Protein AF-A0A067QP38-F1 (afdb_monomer_lite)

InterPro domains:
  IPR036397 Ribonuclease H superfamily [G3DSA:3.30.420.10] (1-72)

Sequence (75 aa):
PPRSPDLSSQDLYLWGCMEENVCVMEAMDRDDVINSNEVVAAGIVRRQLVFVRGPIRHRYEACVQAGGGHFEHLL

pLDDT: mean 80.12, std 8.3, range [60.88, 93.75]

Organism: Zootermopsis nevadensis (NCBI:txid136037)

Secondary structure (DSSP, 8-state):
-TT-GGG-HIIIIIHHHHHHHHTTS----HHHHHHHHHHHHHHHHHHTHHHHHHHHHHHHHHHHHTTTS--GGG-

Structure (mmCIF, N/CA/C/O backbone):
data_AF-A0A067QP38-F1
#
_entry.id   AF-A0A067QP38-F1
#
loop_
_atom_site.group_PDB
_atom_site.id
_atom_site.type_symbol
_atom_site.label_atom_id
_atom_site.label_alt_id
_atom_site.label_comp_id
_atom_site.label_asym_id
_atom_site.label_entity_id
_atom_site.label_seq_id
_atom_site.pdbx_PDB_ins_code
_atom_site.Cartn_x
_atom_site.Cartn_y
_atom_site.Cartn_z
_atom_site.occupancy
_atom_site.B_iso_or_equiv
_atom_site.auth_seq_id
_atom_site.auth_comp_id
_atom_site.auth_asym_id
_atom_site.auth_atom_id
_atom_site.pdbx_PDB_model_num
ATOM 1 N N . PRO A 1 1 ? -14.732 -1.518 2.237 1.00 69.06 1 PRO A N 1
ATOM 2 C CA . PRO A 1 1 ? -15.892 -0.655 1.904 1.00 69.06 1 PRO A CA 1
ATOM 3 C C . PRO A 1 1 ? -15.650 0.069 0.575 1.00 69.06 1 PRO A C 1
ATOM 5 O O . PRO A 1 1 ? -14.492 0.182 0.171 1.00 69.06 1 PRO A O 1
ATOM 8 N N . PRO A 1 2 ? -16.697 0.544 -0.118 1.00 71.31 2 PRO A N 1
ATOM 9 C CA . PRO A 1 2 ? -16.517 1.468 -1.234 1.00 71.31 2 PRO A CA 1
ATOM 10 C C . PRO A 1 2 ? -15.716 2.693 -0.763 1.00 71.31 2 PRO A C 1
ATOM 12 O O . PRO A 1 2 ? -16.041 3.248 0.285 1.00 71.31 2 PRO A O 1
ATOM 15 N N . ARG A 1 3 ? -14.701 3.119 -1.531 1.00 74.88 3 ARG A N 1
ATOM 16 C CA . ARG A 1 3 ? -13.778 4.227 -1.187 1.00 74.88 3 ARG A CA 1
ATOM 17 C C . ARG A 1 3 ? -12.890 3.984 0.048 1.00 74.88 3 ARG A C 1
ATOM 19 O O . ARG A 1 3 ? -12.651 4.906 0.816 1.00 74.88 3 ARG A O 1
ATOM 26 N N . SER A 1 4 ? -12.388 2.764 0.242 1.00 81.12 4 SER A N 1
ATOM 27 C CA . SER A 1 4 ? -11.437 2.449 1.325 1.00 81.12 4 SER A CA 1
ATOM 28 C C . SER A 1 4 ? -10.098 1.934 0.787 1.00 81.12 4 SER A C 1
ATOM 30 O O . SER A 1 4 ? -9.812 0.742 0.935 1.00 81.12 4 SER A O 1
ATOM 32 N N . PRO A 1 5 ? -9.283 2.803 0.159 1.00 80.00 5 PRO A N 1
ATOM 33 C CA . PRO A 1 5 ? -7.949 2.427 -0.316 1.00 80.00 5 PRO A CA 1
ATOM 34 C C . PRO A 1 5 ? -7.053 1.927 0.832 1.00 80.00 5 PRO A C 1
ATOM 36 O O . PRO A 1 5 ? -6.289 0.987 0.649 1.00 80.00 5 PRO A O 1
ATOM 39 N N . ASP A 1 6 ? -7.255 2.429 2.056 1.00 79.31 6 ASP A N 1
ATOM 40 C CA . ASP A 1 6 ? -6.541 2.008 3.272 1.00 79.31 6 ASP A CA 1
ATOM 41 C C . ASP A 1 6 ? -6.733 0.542 3.680 1.00 79.31 6 ASP A C 1
ATOM 43 O O . ASP A 1 6 ? -6.026 0.049 4.559 1.00 79.31 6 ASP A O 1
ATOM 47 N N . LEU A 1 7 ? -7.703 -0.153 3.080 1.00 80.56 7 LEU A N 1
ATOM 48 C CA . LEU A 1 7 ? -8.017 -1.558 3.360 1.00 80.56 7 LEU A CA 1
ATOM 49 C C . LEU A 1 7 ? -7.681 -2.486 2.180 1.00 80.56 7 LEU A C 1
ATOM 51 O O . LEU A 1 7 ? -7.873 -3.702 2.267 1.00 80.56 7 LEU A O 1
ATOM 55 N N . SER A 1 8 ? -7.166 -1.928 1.083 1.00 82.56 8 SER A N 1
ATOM 56 C CA . SER A 1 8 ? -6.740 -2.651 -0.112 1.00 82.56 8 SER A CA 1
ATOM 57 C C . SER A 1 8 ? -5.225 -2.831 -0.096 1.00 82.56 8 SER A C 1
ATOM 59 O O . SER A 1 8 ? -4.474 -1.865 -0.003 1.00 82.56 8 SER A O 1
ATOM 61 N N . SER A 1 9 ? -4.742 -4.071 -0.228 1.00 78.00 9 SER A N 1
ATOM 62 C CA . SER A 1 9 ? -3.297 -4.328 -0.350 1.00 78.00 9 SER A CA 1
ATOM 63 C C . SER A 1 9 ? -2.684 -3.696 -1.587 1.00 78.00 9 SER A C 1
ATOM 65 O O . SER A 1 9 ? -1.496 -3.386 -1.599 1.00 78.00 9 SER A O 1
ATOM 67 N N . GLN A 1 10 ? -3.483 -3.549 -2.637 1.00 79.12 10 GLN A N 1
ATOM 68 C CA . GLN A 1 10 ? -3.022 -2.998 -3.894 1.00 79.12 10 GLN A CA 1
ATOM 69 C C . GLN A 1 10 ? -2.791 -1.491 -3.770 1.00 79.12 10 GLN A C 1
ATOM 71 O O . GLN A 1 10 ? -1.714 -1.014 -4.112 1.00 79.12 10 GLN A O 1
ATOM 76 N N . ASP A 1 11 ? -3.753 -0.771 -3.200 1.00 79.25 11 ASP A N 1
ATOM 77 C CA . ASP A 1 11 ? -3.682 0.687 -3.082 1.00 79.25 11 ASP A CA 1
ATOM 78 C C . ASP A 1 11 ? -2.725 1.122 -1.963 1.00 79.25 11 ASP A C 1
ATOM 80 O O . ASP A 1 11 ? -1.976 2.078 -2.127 1.00 79.25 11 ASP A O 1
ATOM 84 N N . LEU A 1 12 ? -2.690 0.387 -0.847 1.00 75.19 12 LEU A N 1
ATOM 85 C CA . LEU A 1 12 ? -1.853 0.734 0.303 1.00 75.19 12 LEU A CA 1
ATOM 86 C C . LEU A 1 12 ? -0.366 0.408 0.099 1.00 75.19 12 LEU A C 1
ATOM 88 O O . LEU A 1 12 ? 0.490 1.128 0.602 1.00 75.19 12 LEU A O 1
ATOM 92 N N . TYR A 1 13 ? -0.055 -0.702 -0.577 1.00 79.75 13 TYR A N 1
ATOM 93 C CA . TYR A 1 13 ? 1.319 -1.210 -0.657 1.00 79.75 13 TYR A CA 1
ATOM 94 C C . TYR A 1 13 ? 1.858 -1.270 -2.077 1.00 79.75 13 TYR A C 1
ATOM 96 O O . TYR A 1 13 ? 2.951 -0.773 -2.327 1.00 79.75 13 TYR A O 1
ATOM 104 N N . LEU A 1 14 ? 1.129 -1.890 -3.010 1.00 81.94 14 LEU A N 1
ATOM 105 C CA . LEU A 1 14 ? 1.651 -2.064 -4.365 1.00 81.94 14 LEU A CA 1
ATOM 106 C C . LEU A 1 14 ? 1.837 -0.710 -5.051 1.00 81.94 14 LEU A C 1
ATOM 108 O O . LEU A 1 14 ? 2.897 -0.473 -5.620 1.00 81.94 14 LEU A O 1
ATOM 112 N N . TRP A 1 15 ? 0.838 0.169 -4.959 1.00 79.62 15 TRP A N 1
ATOM 113 C CA . TRP A 1 15 ? 0.905 1.491 -5.570 1.00 79.62 15 TRP A CA 1
ATOM 114 C C . TRP A 1 15 ? 1.993 2.370 -4.945 1.00 79.62 15 TRP A C 1
ATOM 116 O O . TRP A 1 15 ? 2.815 2.905 -5.681 1.00 79.62 15 TRP A O 1
ATOM 126 N N . GLY A 1 16 ? 2.087 2.428 -3.611 1.00 79.69 16 GLY A N 1
ATOM 127 C CA . GLY A 1 16 ? 3.153 3.179 -2.932 1.00 79.69 16 GLY A CA 1
ATOM 128 C C . GLY A 1 16 ? 4.556 2.700 -3.326 1.00 79.69 16 GLY A C 1
ATOM 129 O O . GLY A 1 16 ? 5.416 3.502 -3.678 1.00 79.69 16 GLY A O 1
ATOM 130 N N . CYS A 1 17 ? 4.775 1.382 -3.381 1.00 79.94 17 CYS A N 1
ATOM 131 C CA . CYS A 1 17 ? 6.049 0.840 -3.852 1.00 79.94 17 CYS A CA 1
ATOM 132 C C . CYS A 1 17 ? 6.291 1.111 -5.344 1.00 79.94 17 CYS A C 1
ATOM 134 O O . CYS A 1 17 ? 7.432 1.329 -5.743 1.00 79.94 17 CYS A O 1
ATOM 136 N N . MET A 1 18 ? 5.255 1.089 -6.185 1.00 80.81 18 MET A N 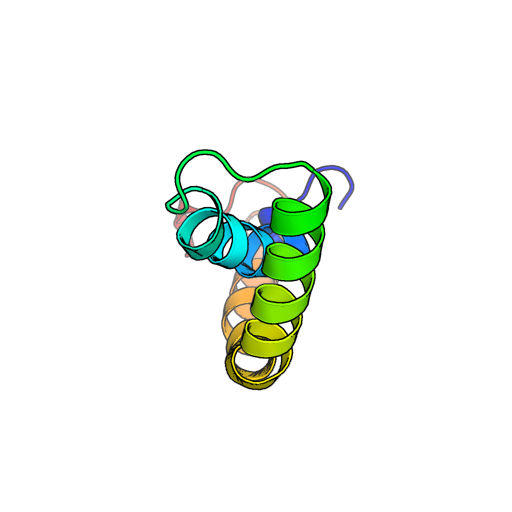1
ATOM 137 C CA . MET A 1 18 ? 5.396 1.444 -7.598 1.00 80.81 18 MET A CA 1
ATOM 138 C C . MET A 1 18 ? 5.774 2.916 -7.772 1.00 80.81 18 MET A C 1
ATOM 140 O O . MET A 1 18 ? 6.713 3.188 -8.511 1.00 80.81 18 MET A O 1
ATOM 144 N N . GLU A 1 19 ? 5.123 3.850 -7.076 1.00 77.88 19 GLU A N 1
ATOM 145 C CA . GLU A 1 19 ? 5.460 5.279 -7.150 1.00 77.88 19 GLU A CA 1
ATOM 146 C C . GLU A 1 19 ? 6.918 5.534 -6.751 1.00 77.88 19 GLU A C 1
ATOM 148 O O . GLU A 1 19 ? 7.640 6.214 -7.477 1.00 77.88 19 GLU A O 1
ATOM 153 N N . GLU A 1 20 ? 7.396 4.919 -5.668 1.00 78.94 20 GLU A N 1
ATOM 154 C CA . GLU A 1 20 ? 8.788 5.057 -5.215 1.00 78.94 20 GLU A CA 1
ATOM 155 C C . GLU A 1 20 ? 9.824 4.521 -6.217 1.00 78.94 20 GLU A C 1
ATOM 157 O O . GLU A 1 20 ? 10.958 4.998 -6.244 1.00 78.94 20 GLU A O 1
ATOM 162 N N . ASN A 1 21 ? 9.467 3.524 -7.033 1.00 72.75 21 ASN A N 1
ATOM 163 C CA . ASN A 1 21 ? 10.403 2.868 -7.953 1.00 72.75 21 ASN A CA 1
ATOM 164 C C . ASN A 1 21 ? 10.292 3.385 -9.396 1.00 72.75 21 ASN A C 1
ATOM 166 O O . ASN A 1 21 ? 11.288 3.398 -10.114 1.00 72.75 21 ASN A O 1
ATOM 170 N N . VAL A 1 22 ? 9.101 3.807 -9.825 1.00 71.12 22 VAL A N 1
ATOM 171 C CA . VAL A 1 22 ? 8.801 4.173 -11.218 1.00 71.12 22 VAL A CA 1
ATOM 172 C C . VAL A 1 22 ? 8.835 5.687 -11.415 1.00 71.12 22 VAL A C 1
ATOM 174 O O . VAL A 1 22 ? 9.396 6.142 -12.407 1.00 71.12 22 VAL A O 1
ATOM 177 N N . CYS A 1 23 ? 8.334 6.495 -10.468 1.00 63.94 23 CYS A N 1
ATOM 178 C CA . CYS A 1 23 ? 8.351 7.963 -10.604 1.00 63.94 23 CYS A CA 1
ATOM 179 C C . CYS A 1 23 ? 9.755 8.577 -10.472 1.00 63.94 23 CYS A C 1
ATOM 181 O O . CYS A 1 23 ? 9.935 9.754 -10.771 1.00 63.94 23 CYS A O 1
ATOM 183 N N . VAL A 1 24 ? 10.749 7.798 -10.035 1.00 66.50 24 VAL A N 1
ATOM 184 C CA . VAL A 1 24 ? 12.157 8.223 -9.962 1.00 66.50 24 VAL A CA 1
ATOM 185 C C . VAL A 1 24 ? 12.880 8.020 -11.304 1.00 66.50 24 VAL A C 1
ATOM 187 O O . VAL A 1 24 ? 13.951 8.582 -11.520 1.00 66.50 24 VAL A O 1
ATOM 190 N N . MET A 1 25 ? 12.307 7.246 -12.232 1.00 64.12 25 MET A N 1
ATOM 191 C CA . MET A 1 25 ? 12.888 7.026 -13.557 1.00 64.12 25 MET A CA 1
ATOM 192 C C . MET A 1 25 ? 12.551 8.206 -14.479 1.00 64.12 25 MET A C 1
ATOM 194 O O . MET A 1 25 ? 11.399 8.398 -14.864 1.00 64.12 25 MET A O 1
ATOM 198 N N . GLU A 1 26 ? 13.550 9.024 -14.826 1.00 63.44 26 GLU A N 1
ATOM 199 C CA . GLU A 1 26 ? 13.362 10.147 -15.752 1.00 63.44 26 GLU A CA 1
ATOM 200 C C . GLU A 1 26 ? 12.966 9.671 -17.162 1.00 63.44 26 GLU A C 1
ATOM 202 O O . GLU A 1 26 ? 13.564 8.749 -17.711 1.00 63.44 26 GLU A O 1
ATOM 207 N N . ALA A 1 27 ? 11.957 10.351 -17.724 1.00 60.88 27 ALA A N 1
ATOM 208 C CA . ALA A 1 27 ? 11.511 10.364 -19.123 1.00 60.88 27 ALA A CA 1
ATOM 209 C C . ALA A 1 27 ? 11.742 9.069 -19.925 1.00 60.88 27 ALA A C 1
ATOM 211 O O . ALA A 1 27 ? 12.635 8.977 -20.768 1.00 60.88 27 ALA A O 1
ATOM 212 N N . MET A 1 28 ? 10.860 8.100 -19.702 1.00 64.56 28 MET A N 1
ATOM 213 C CA . MET A 1 28 ? 10.741 6.884 -20.499 1.00 64.56 28 MET A CA 1
ATOM 214 C C . MET A 1 28 ? 9.637 7.029 -21.555 1.00 64.56 28 MET A C 1
ATOM 216 O O . MET A 1 28 ? 8.602 7.649 -21.293 1.00 64.56 28 MET A O 1
ATOM 220 N N . ASP A 1 29 ? 9.847 6.461 -22.747 1.00 80.25 29 ASP A N 1
ATOM 221 C CA . ASP A 1 29 ? 8.764 6.282 -23.719 1.00 80.25 29 ASP A CA 1
ATOM 222 C C . ASP A 1 29 ? 7.677 5.365 -23.127 1.00 80.25 29 ASP A C 1
ATOM 224 O O . ASP A 1 29 ? 7.906 4.643 -22.152 1.00 80.25 29 ASP A O 1
ATOM 228 N N . ARG A 1 30 ? 6.468 5.386 -23.693 1.00 81.69 30 ARG A N 1
ATOM 229 C CA . ARG A 1 30 ? 5.322 4.624 -23.173 1.00 81.69 30 ARG A CA 1
ATOM 230 C C . ARG A 1 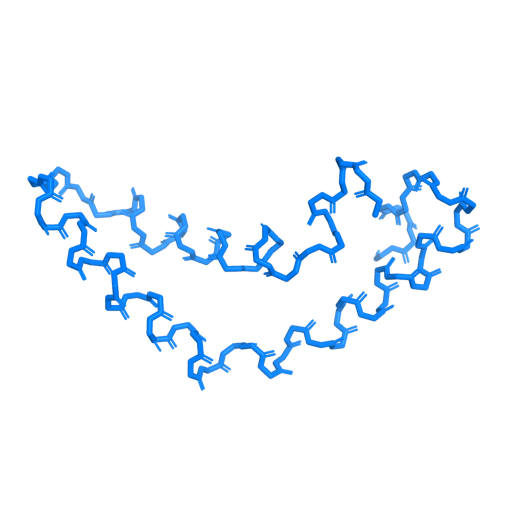30 ? 5.662 3.149 -22.939 1.00 81.69 30 ARG A C 1
ATOM 232 O O . ARG A 1 30 ? 5.256 2.589 -21.921 1.00 81.69 30 ARG A O 1
ATOM 239 N N . ASP A 1 31 ? 6.380 2.530 -23.868 1.00 83.25 31 ASP A N 1
ATOM 240 C CA . ASP A 1 31 ? 6.701 1.105 -23.794 1.00 83.25 31 ASP A CA 1
ATOM 241 C C . ASP A 1 31 ? 7.761 0.808 -22.721 1.00 83.25 31 ASP A C 1
ATOM 243 O O . ASP A 1 31 ? 7.682 -0.215 -22.040 1.00 83.25 31 ASP A O 1
ATOM 247 N N . ASP A 1 32 ? 8.682 1.740 -22.480 1.00 80.12 32 ASP A N 1
ATOM 248 C CA . ASP A 1 32 ? 9.668 1.645 -21.403 1.00 80.12 32 ASP A CA 1
ATOM 249 C C . ASP A 1 32 ? 9.006 1.768 -20.021 1.00 80.12 32 ASP A C 1
ATOM 251 O O . ASP A 1 32 ? 9.332 1.008 -19.105 1.00 80.12 32 ASP A O 1
ATOM 255 N N . VAL A 1 33 ? 8.003 2.646 -19.880 1.00 80.81 33 VAL A N 1
ATOM 256 C CA . VAL A 1 33 ? 7.194 2.753 -18.652 1.00 80.81 33 VAL A CA 1
ATOM 257 C C . VAL A 1 33 ? 6.416 1.461 -18.393 1.00 80.81 33 VAL A C 1
ATOM 259 O O . VAL A 1 33 ? 6.375 0.981 -17.261 1.00 80.81 33 VAL A O 1
ATOM 262 N N . ILE A 1 34 ? 5.808 0.874 -19.429 1.00 84.19 34 ILE A N 1
ATOM 263 C CA . ILE A 1 34 ? 5.066 -0.390 -19.303 1.00 84.19 34 ILE A CA 1
ATOM 264 C C . ILE A 1 34 ? 6.008 -1.523 -18.884 1.00 84.19 34 ILE A C 1
ATOM 266 O O . ILE A 1 34 ? 5.727 -2.214 -17.905 1.00 84.19 34 ILE A O 1
ATOM 270 N N . ASN A 1 35 ? 7.149 -1.671 -19.560 1.00 83.75 35 ASN A N 1
ATOM 271 C CA . ASN A 1 35 ? 8.132 -2.705 -19.238 1.00 83.75 35 ASN A CA 1
ATOM 272 C C . ASN A 1 35 ? 8.701 -2.534 -17.821 1.00 83.75 35 ASN A C 1
ATOM 274 O O . ASN A 1 35 ? 8.837 -3.513 -17.083 1.00 83.75 35 ASN A O 1
ATOM 278 N N . SER A 1 36 ? 8.995 -1.297 -17.409 1.00 80.94 36 SER A N 1
ATOM 279 C CA . SER A 1 36 ? 9.470 -1.007 -16.054 1.00 80.94 36 SER A CA 1
ATOM 280 C C . SER A 1 36 ? 8.415 -1.355 -15.000 1.00 80.94 36 SER A C 1
ATOM 282 O O . SER A 1 36 ? 8.716 -2.059 -14.033 1.00 80.94 36 SER A O 1
ATOM 284 N N . ASN A 1 37 ? 7.153 -0.973 -15.230 1.00 83.38 37 ASN A N 1
ATOM 285 C CA . ASN A 1 37 ? 6.036 -1.324 -14.354 1.00 83.38 37 ASN A CA 1
ATOM 286 C C . ASN A 1 37 ? 5.896 -2.839 -14.178 1.00 83.38 37 ASN A C 1
ATOM 288 O O . ASN A 1 37 ? 5.732 -3.306 -13.051 1.00 83.38 37 ASN A O 1
ATOM 292 N N . GLU A 1 38 ? 5.987 -3.620 -15.257 1.00 85.56 38 GLU A N 1
ATOM 293 C CA . GLU A 1 38 ? 5.884 -5.082 -15.184 1.00 85.56 38 GLU A CA 1
ATOM 294 C C . GLU A 1 38 ? 7.031 -5.707 -14.378 1.00 85.56 38 GLU A C 1
ATOM 296 O O . GLU A 1 38 ? 6.800 -6.567 -13.517 1.00 85.56 38 GLU A O 1
ATOM 301 N N . VAL A 1 39 ? 8.267 -5.250 -14.602 1.00 83.56 39 VAL A N 1
ATOM 302 C CA . VAL A 1 39 ? 9.454 -5.737 -13.883 1.00 83.56 39 VAL A CA 1
ATOM 303 C C . VAL A 1 39 ? 9.380 -5.386 -12.395 1.00 83.56 39 VAL A C 1
ATOM 305 O O . VAL A 1 39 ? 9.598 -6.253 -11.539 1.00 83.56 39 VAL A O 1
ATOM 308 N N . VAL A 1 40 ? 9.034 -4.138 -12.073 1.00 82.81 40 VAL A N 1
ATOM 309 C CA . VAL A 1 40 ? 8.889 -3.651 -10.695 1.00 82.81 40 VAL A CA 1
ATOM 310 C C . VAL A 1 40 ? 7.755 -4.392 -9.985 1.00 82.81 40 VAL A C 1
ATOM 312 O O . VAL A 1 40 ? 7.966 -4.926 -8.891 1.00 82.81 40 VAL A O 1
ATOM 315 N N . ALA A 1 41 ? 6.589 -4.536 -10.624 1.00 82.62 41 ALA A N 1
ATOM 316 C CA . ALA A 1 41 ? 5.455 -5.282 -10.084 1.00 82.62 41 ALA A CA 1
ATOM 317 C C . ALA A 1 41 ? 5.836 -6.731 -9.752 1.00 82.62 41 ALA A C 1
ATOM 319 O O . ALA A 1 41 ? 5.595 -7.200 -8.636 1.00 82.62 41 ALA A O 1
ATOM 320 N N . ALA A 1 42 ? 6.490 -7.437 -10.680 1.00 83.25 42 ALA A N 1
ATOM 321 C CA . ALA A 1 42 ? 6.936 -8.811 -10.460 1.00 83.25 42 ALA A CA 1
ATOM 322 C C . ALA A 1 42 ? 7.958 -8.918 -9.311 1.00 83.25 42 ALA A C 1
ATOM 324 O O . ALA A 1 42 ? 7.941 -9.888 -8.542 1.00 83.25 42 ALA A O 1
ATOM 325 N N . GLY A 1 43 ? 8.832 -7.917 -9.164 1.00 80.88 43 GLY A N 1
ATOM 326 C CA . GLY A 1 43 ? 9.804 -7.824 -8.075 1.00 80.88 43 GLY A CA 1
ATOM 327 C C . GLY A 1 43 ? 9.171 -7.588 -6.698 1.00 80.88 43 GLY A C 1
ATOM 328 O O . GLY A 1 43 ? 9.595 -8.212 -5.719 1.00 80.88 43 GLY A O 1
ATOM 329 N N . ILE A 1 44 ? 8.151 -6.729 -6.622 1.00 77.00 44 ILE A N 1
ATOM 330 C CA . ILE A 1 44 ? 7.399 -6.422 -5.394 1.00 77.00 44 ILE A CA 1
ATOM 331 C C . ILE A 1 44 ? 6.565 -7.634 -4.965 1.00 77.00 44 ILE A C 1
ATOM 333 O O . ILE A 1 44 ? 6.660 -8.081 -3.818 1.00 77.00 44 ILE A O 1
ATOM 337 N N . VAL A 1 45 ? 5.808 -8.227 -5.896 1.00 72.56 45 VAL A N 1
ATOM 338 C CA . VAL A 1 45 ? 4.923 -9.381 -5.648 1.00 72.56 45 VAL A CA 1
ATOM 339 C C . VAL A 1 45 ? 5.683 -10.545 -5.010 1.00 72.56 45 VAL A C 1
ATOM 341 O O . VAL A 1 45 ? 5.192 -11.159 -4.063 1.00 72.56 45 VAL A O 1
ATOM 344 N N . ARG A 1 46 ? 6.908 -10.823 -5.476 1.00 68.50 46 ARG A N 1
ATOM 345 C CA . ARG A 1 46 ? 7.730 -11.937 -4.976 1.00 68.50 46 ARG A CA 1
ATOM 346 C C . ARG A 1 46 ? 8.289 -11.732 -3.567 1.00 68.50 46 ARG A C 1
ATOM 348 O O . ARG A 1 46 ? 8.572 -12.723 -2.901 1.00 68.50 46 ARG A O 1
ATOM 355 N N . ARG A 1 47 ? 8.483 -10.489 -3.114 1.00 65.94 47 ARG A N 1
ATOM 356 C CA . ARG A 1 47 ? 9.175 -10.192 -1.844 1.00 65.94 47 ARG A CA 1
ATOM 357 C C . ARG A 1 47 ? 8.275 -9.616 -0.760 1.00 65.94 47 ARG A C 1
ATOM 359 O O . ARG A 1 47 ? 8.509 -9.900 0.408 1.00 65.94 47 ARG A O 1
ATOM 366 N N . GLN A 1 48 ? 7.277 -8.813 -1.116 1.00 67.44 48 GLN A N 1
ATOM 367 C CA . GLN A 1 48 ? 6.631 -7.920 -0.152 1.00 67.44 48 GLN A CA 1
ATOM 368 C C . GLN A 1 48 ? 5.192 -8.297 0.204 1.00 67.44 48 GLN A C 1
ATOM 370 O O . GLN A 1 48 ? 4.791 -8.075 1.342 1.00 67.44 48 GLN A O 1
ATOM 375 N N . LEU A 1 49 ? 4.437 -8.972 -0.672 1.00 66.06 49 LEU A N 1
ATOM 376 C CA . LEU A 1 49 ? 3.032 -9.319 -0.385 1.00 66.06 49 LEU A CA 1
ATOM 377 C C . LEU A 1 49 ? 2.841 -10.229 0.842 1.00 66.06 49 LEU A C 1
ATOM 379 O O . LEU A 1 49 ? 1.783 -10.204 1.470 1.00 66.06 49 LEU A O 1
ATOM 383 N N . VAL A 1 50 ? 3.857 -11.009 1.222 1.00 67.88 50 VAL A N 1
ATOM 384 C CA . VAL A 1 50 ? 3.819 -11.828 2.446 1.00 67.88 50 VAL A CA 1
ATOM 385 C C . VAL A 1 50 ? 3.805 -10.947 3.702 1.00 67.88 50 VAL A C 1
ATOM 387 O O . VAL A 1 50 ? 3.095 -11.257 4.658 1.00 67.88 50 VAL A O 1
ATOM 390 N N . PHE A 1 51 ? 4.514 -9.817 3.679 1.00 71.31 51 PHE A N 1
ATOM 391 C CA . PHE A 1 51 ? 4.601 -8.880 4.802 1.00 71.31 51 PHE A CA 1
ATOM 392 C C . PHE A 1 51 ? 3.375 -7.966 4.918 1.00 71.31 51 PHE A C 1
ATOM 394 O O . PHE A 1 51 ? 3.091 -7.461 5.998 1.00 71.31 51 PHE A O 1
ATOM 401 N N . VAL A 1 52 ? 2.596 -7.820 3.843 1.00 75.75 52 VAL A N 1
ATOM 402 C CA . VAL A 1 52 ? 1.402 -6.957 3.780 1.00 75.75 52 VAL A CA 1
ATOM 403 C C . VAL A 1 52 ? 0.222 -7.494 4.606 1.00 75.75 52 VAL A C 1
ATOM 405 O O . VAL A 1 52 ? -0.632 -6.730 5.055 1.00 75.75 52 VAL A O 1
ATOM 408 N N . ARG A 1 53 ? 0.174 -8.807 4.874 1.00 79.56 53 ARG A N 1
ATOM 409 C CA . ARG A 1 53 ? -0.959 -9.438 5.577 1.00 79.56 53 ARG A CA 1
ATOM 410 C C . ARG A 1 53 ? -1.153 -8.934 7.009 1.00 79.56 53 ARG A C 1
ATOM 412 O O . ARG A 1 53 ? -2.289 -8.740 7.431 1.00 79.56 53 ARG A O 1
ATOM 419 N N . GLY A 1 54 ? -0.063 -8.748 7.753 1.00 83.75 54 GLY A N 1
ATOM 420 C CA . GLY A 1 54 ? -0.110 -8.299 9.150 1.00 83.75 54 GLY A CA 1
ATOM 421 C C . GLY A 1 54 ? -0.656 -6.873 9.294 1.00 83.75 54 GLY A C 1
ATOM 422 O O . GLY A 1 54 ? -1.670 -6.692 9.969 1.00 83.75 54 GLY A O 1
ATOM 423 N N . PRO A 1 55 ? -0.051 -5.880 8.620 1.00 85.62 55 PRO A N 1
ATOM 424 C CA . PRO A 1 55 ? -0.506 -4.492 8.657 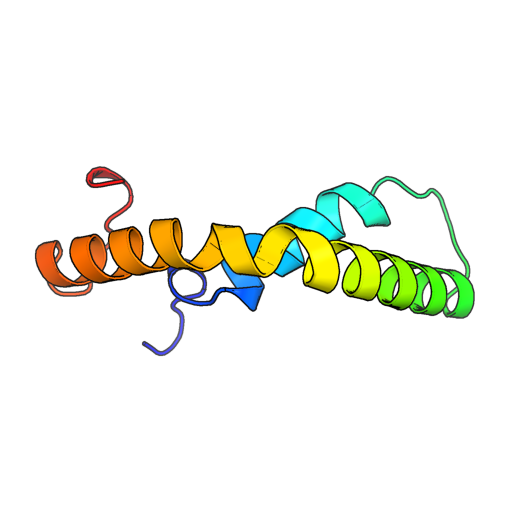1.00 85.62 55 PRO A CA 1
ATOM 425 C C . PRO A 1 55 ? -1.944 -4.304 8.172 1.00 85.62 55 PRO A C 1
ATOM 427 O O . PRO A 1 55 ? -2.704 -3.547 8.768 1.00 85.62 55 PRO A O 1
ATOM 430 N N . ILE A 1 56 ? -2.359 -5.034 7.132 1.00 87.19 56 ILE A N 1
ATOM 431 C CA . ILE A 1 56 ? -3.746 -4.982 6.659 1.00 87.19 56 ILE A CA 1
ATOM 432 C C . ILE A 1 56 ? -4.717 -5.514 7.700 1.00 87.19 56 ILE A C 1
ATOM 434 O O . ILE A 1 56 ? -5.764 -4.910 7.919 1.00 87.19 56 ILE A O 1
ATOM 438 N N . ARG A 1 57 ? -4.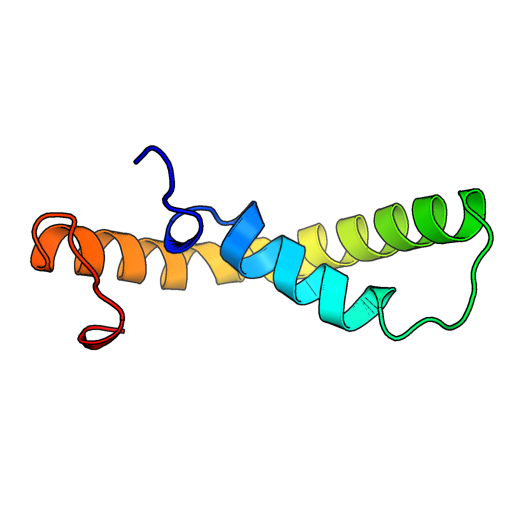382 -6.626 8.362 1.00 89.06 57 ARG A N 1
ATOM 439 C CA . ARG A 1 57 ? -5.224 -7.153 9.439 1.00 89.06 57 ARG A CA 1
ATOM 440 C C . ARG A 1 57 ? -5.387 -6.122 10.556 1.00 89.06 57 ARG A C 1
ATOM 442 O O . ARG A 1 57 ? -6.510 -5.888 10.984 1.00 89.06 57 ARG A O 1
ATOM 449 N N . HIS A 1 58 ? -4.298 -5.467 10.956 1.00 90.50 58 HIS A N 1
ATOM 450 C CA . HIS A 1 58 ? -4.343 -4.413 11.966 1.00 90.50 58 HIS A CA 1
ATOM 451 C C . HIS A 1 58 ? -5.243 -3.239 11.543 1.00 90.50 58 HIS A C 1
ATOM 453 O O . HIS A 1 58 ? -6.071 -2.777 12.322 1.00 90.50 58 HIS A O 1
ATOM 459 N N . ARG A 1 59 ? -5.173 -2.824 10.273 1.00 91.12 59 ARG A N 1
ATOM 460 C CA . ARG A 1 59 ? -6.053 -1.785 9.715 1.00 91.12 59 ARG A CA 1
ATOM 461 C C . ARG A 1 59 ? -7.526 -2.195 9.680 1.00 91.12 59 ARG A C 1
ATOM 463 O O . ARG A 1 59 ? -8.388 -1.372 9.974 1.00 91.12 59 ARG A O 1
ATOM 470 N N . TYR A 1 60 ? -7.835 -3.458 9.383 1.00 91.00 60 TYR A N 1
ATOM 471 C CA . TYR A 1 60 ? -9.205 -3.971 9.496 1.00 91.00 60 TYR A CA 1
ATOM 472 C C . TYR A 1 60 ? -9.718 -3.919 10.939 1.00 91.00 60 TYR A C 1
ATOM 474 O O . TYR A 1 60 ? -10.844 -3.481 11.167 1.00 91.00 60 TYR A O 1
ATOM 482 N N . GLU A 1 61 ? -8.900 -4.327 11.909 1.00 93.75 61 GLU A N 1
ATOM 483 C CA . GLU A 1 61 ? -9.243 -4.262 13.335 1.00 93.75 61 GLU A CA 1
ATOM 484 C C . GLU A 1 61 ? -9.486 -2.813 13.785 1.00 93.75 61 GLU A C 1
ATOM 486 O O . GLU A 1 61 ? -10.499 -2.531 14.425 1.00 93.75 61 GLU A O 1
ATOM 491 N N . ALA A 1 62 ? -8.617 -1.884 13.383 1.00 91.94 62 ALA A N 1
ATOM 492 C CA . ALA A 1 62 ? -8.750 -0.457 13.663 1.00 91.94 62 ALA A CA 1
ATOM 493 C C . ALA A 1 62 ? -10.019 0.147 13.027 1.00 91.94 62 ALA A C 1
ATOM 495 O O . ALA A 1 62 ? -10.752 0.891 13.676 1.00 91.94 62 ALA A O 1
ATOM 496 N N . CYS A 1 63 ? -10.345 -0.234 11.788 1.00 92.00 63 CYS A N 1
ATOM 497 C CA . CYS A 1 63 ? -11.575 0.187 11.116 1.00 92.00 63 CYS A CA 1
ATOM 498 C C . CYS A 1 63 ? -12.832 -0.296 11.860 1.00 92.00 63 CYS A C 1
ATOM 500 O O . CYS A 1 63 ? -13.795 0.458 12.004 1.00 92.00 63 CYS A O 1
ATOM 502 N N . VAL A 1 64 ? -12.818 -1.529 12.381 1.00 92.94 64 VAL A N 1
ATOM 503 C CA . VAL A 1 64 ? -13.912 -2.056 13.212 1.00 92.94 64 VAL A CA 1
ATOM 504 C C . VAL A 1 64 ? -14.025 -1.279 14.525 1.00 92.94 64 VAL A C 1
ATOM 506 O O . VAL A 1 64 ? -15.133 -0.903 14.905 1.00 92.94 64 VAL A O 1
ATOM 509 N N . GLN A 1 65 ? -12.903 -0.983 15.190 1.00 93.00 65 GLN A N 1
ATOM 510 C CA . GLN A 1 65 ? -12.888 -0.185 16.425 1.00 93.00 65 GLN A CA 1
ATOM 511 C C . GLN A 1 65 ? -13.426 1.237 16.213 1.00 93.00 65 GLN A C 1
ATOM 513 O O . GLN A 1 65 ? -14.158 1.746 17.058 1.00 93.00 65 GLN A O 1
ATOM 518 N N . ALA A 1 66 ? -13.135 1.849 15.065 1.00 92.31 66 ALA A N 1
ATOM 519 C CA . ALA A 1 66 ? -13.643 3.165 14.684 1.00 92.31 66 ALA A CA 1
ATOM 520 C C . ALA A 1 66 ? -15.086 3.146 14.134 1.00 92.31 66 ALA A C 1
ATOM 522 O O . ALA A 1 66 ? -15.571 4.169 13.647 1.00 92.31 66 ALA A O 1
ATOM 523 N N . GLY A 1 67 ? -15.776 1.997 14.138 1.00 91.31 67 GLY A N 1
ATOM 524 C CA . GLY A 1 67 ? -17.135 1.875 13.598 1.00 91.31 67 GLY A CA 1
ATOM 525 C C . GLY A 1 67 ? -17.234 2.174 12.097 1.00 91.31 67 GLY A C 1
ATOM 526 O O . GLY A 1 67 ? -18.269 2.643 11.629 1.00 91.31 67 GLY A O 1
ATOM 527 N N . GLY A 1 68 ? -16.157 1.941 11.340 1.00 86.12 68 GLY A N 1
ATOM 528 C CA . GLY A 1 68 ? -16.059 2.270 9.9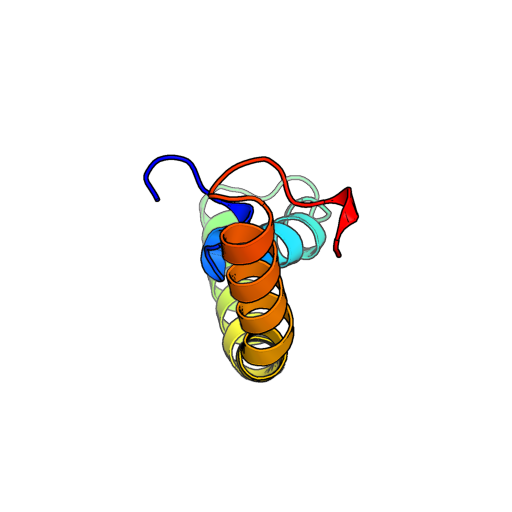16 1.00 86.12 68 GLY A CA 1
ATOM 529 C C . GLY A 1 68 ? -15.619 3.707 9.607 1.00 86.12 68 GLY A C 1
ATOM 530 O O . GLY A 1 68 ? -15.586 4.071 8.432 1.00 86.12 68 GLY A O 1
ATOM 531 N N . GLY A 1 69 ? -15.293 4.515 10.624 1.00 87.62 69 GLY A N 1
ATOM 532 C CA . GLY A 1 69 ? -14.720 5.856 10.469 1.00 87.62 69 GLY A CA 1
ATOM 533 C C . GLY A 1 69 ? -13.205 5.860 10.225 1.00 87.62 69 GLY A C 1
ATOM 534 O O . GLY A 1 69 ? -12.589 4.811 10.051 1.00 87.62 69 GLY A O 1
ATOM 535 N N . HIS A 1 70 ? -12.608 7.056 10.235 1.00 86.94 70 HIS A N 1
ATOM 536 C CA . HIS A 1 70 ? -11.155 7.250 10.177 1.00 86.94 70 HIS A CA 1
ATOM 537 C C . HIS A 1 70 ? -10.465 6.591 11.372 1.00 86.94 70 HIS A C 1
ATOM 539 O O . HIS A 1 70 ? -10.885 6.765 12.518 1.00 86.94 70 HIS A O 1
ATOM 545 N N . PHE A 1 71 ? -9.405 5.837 11.102 1.00 90.75 71 PHE A N 1
ATOM 546 C CA . PHE A 1 71 ? -8.742 4.975 12.080 1.00 90.75 71 PHE A CA 1
ATOM 547 C C . PHE A 1 71 ? -7.231 5.208 12.154 1.00 90.75 71 PHE A C 1
ATOM 549 O O . PHE A 1 71 ? -6.544 4.487 12.861 1.00 90.75 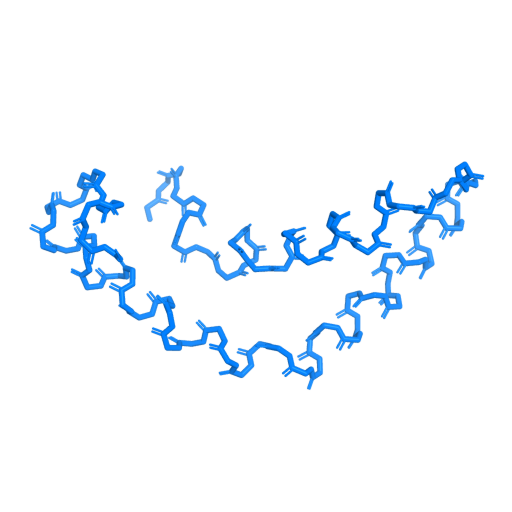71 PHE A O 1
ATOM 556 N N . GLU A 1 72 ? -6.705 6.237 11.489 1.00 88.38 72 GLU A N 1
ATOM 557 C CA . GLU A 1 72 ? -5.281 6.593 11.465 1.00 88.38 72 GLU A CA 1
ATOM 558 C C . GLU A 1 72 ? -4.729 6.908 12.863 1.00 88.38 72 GLU A C 1
ATOM 560 O O . GLU A 1 72 ? -3.548 6.723 13.114 1.00 88.38 72 GLU A O 1
ATOM 565 N N . HIS A 1 73 ? -5.588 7.332 13.794 1.00 88.69 73 HIS A N 1
ATOM 566 C CA . HIS A 1 73 ? -5.239 7.548 15.201 1.00 88.69 73 HIS A CA 1
ATOM 567 C C . HIS A 1 73 ? -5.081 6.248 16.017 1.00 88.69 73 HIS A C 1
ATOM 569 O O . HIS A 1 73 ? -4.685 6.309 17.179 1.00 88.69 73 HIS A O 1
ATOM 575 N N . LEU A 1 74 ? -5.437 5.096 15.439 1.00 85.75 74 LEU A N 1
ATOM 576 C CA . LEU A 1 74 ? -5.363 3.762 16.047 1.00 85.75 74 LEU A CA 1
ATOM 577 C C . LEU A 1 74 ? -4.241 2.899 15.439 1.00 85.75 74 LEU A C 1
ATOM 579 O O . LEU A 1 74 ? -4.119 1.738 15.830 1.00 85.75 74 LEU A O 1
ATOM 583 N N . LEU A 1 75 ? -3.486 3.436 14.468 1.00 83.75 75 LEU A N 1
ATOM 584 C CA . LEU A 1 75 ? -2.431 2.749 13.708 1.00 83.75 75 LEU A CA 1
ATOM 585 C C . LEU A 1 75 ? -1.018 3.104 14.173 1.00 83.75 75 LEU A C 1
ATOM 587 O O . LEU A 1 75 ? -0.820 4.225 14.692 1.00 83.75 75 LEU A O 1
#

Foldseek 3Di:
DVPCLVLDCCSPPVVVQCCVQQVVDPDDDPVRSVVSSVVSSVVCVVPPPVVSVVSSVQSVVQCVVVVNDDRPVVD

Radius of gyration: 15.21 Å; chains: 1; bounding box: 30×22×40 Å